Protein AF-A0A245ZDC3-F1 (afdb_monomer)

Foldseek 3Di:
DDDDDDQQPDPDFAFDPAQKKKKAWQFDFAKWKWWPDPPTDIDGDDHPDIDMAGGDVRADPTHITMHTHHCPPVPGDIDMDMDGDDDDD

pLDDT: mean 84.68, std 13.58, range [37.25, 97.25]

Radius of gyration: 13.19 Å; Cα contacts (8 Å, |Δi|>4): 175; chains: 1; bounding box: 27×37×34 Å

Solvent-accessible surface area (backbone atoms only — not comparable to full-atom values): 5439 Å² total; per-residue (Å²): 135,85,79,78,76,60,87,43,71,38,90,55,70,41,62,52,98,43,59,40,38,38,40,34,21,74,38,55,87,33,49,30,36,28,48,74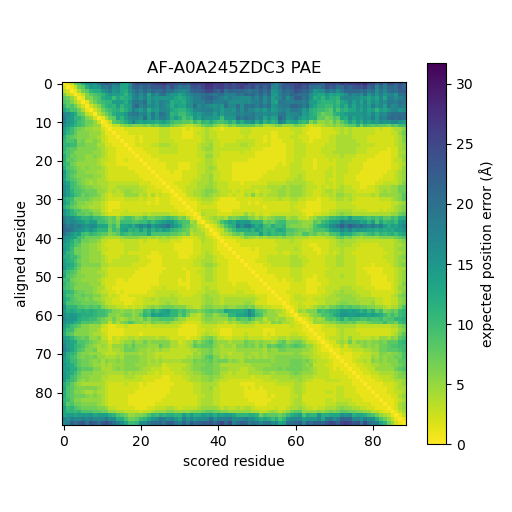,52,88,81,60,59,80,44,74,52,54,69,70,45,80,48,75,42,54,12,56,83,52,56,63,100,70,38,58,25,40,32,38,68,65,39,77,92,69,83,64,65,71,44,71,51,77,48,67,75,81,84,79,133

InterPro domains:
  IPR014955 Protein of unknown function DUF1826 [PF08856] (8-84)

Organism: NCBI:txid370959

Nearest PDB structures (foldseek):
  1zzb-assembly1_A-2  TM=6.073E-01  e=2.918E-02  Streptomyces wedmorensis
  1zz9-assembly2_C  TM=5.929E-01  e=4.052E-02  Streptomyces wedmorensis
  6bvp-assembly1_A  TM=6.156E-01  e=2.334E-01  Cupriavidus metallidurans
  3p6b-assembly1_B-2  TM=3.906E-01  e=1.584E+00  Acetivibrio thermocellus
  5jm0-assembly1_A  TM=3.784E-01  e=4.017E+00  Saccharomyces cerevisiae S288C

Secondary structure (DSSP, 8-state):
---PPPTTT--S-B--SSSEEEEEEEESSPEEEEESSSSPPPEEPPTT--EEEE-GGG--SS-EEEEEPP-TTS----EEEEEPPP---

Mean predicted aligned error: 5.9 Å

Sequence (89 aa):
MQQRQPLDACRRFHADYVTYRMLTTYHGAAIQWVRSEAPPAIEQMRAGEVAIFKERPMLDEAPILHGSRPIAGTGETRLLSVIDPVIAD

Structure (mmCIF, N/CA/C/O backbone):
data_AF-A0A245ZDC3-F1
#
_entry.id   AF-A0A245ZDC3-F1
#
loop_
_atom_site.group_PDB
_atom_site.id
_atom_site.type_symbol
_atom_site.label_atom_id
_atom_site.label_alt_id
_atom_site.label_comp_id
_atom_site.label_asym_id
_atom_site.label_entity_id
_atom_site.label_seq_id
_atom_site.pdbx_PDB_ins_code
_atom_site.Cartn_x
_atom_site.Cartn_y
_atom_site.Cartn_z
_atom_site.occupancy
_atom_site.B_iso_or_equiv
_atom_site.auth_seq_id
_atom_site.auth_comp_id
_atom_site.auth_asym_id
_atom_site.auth_atom_id
_atom_site.pdbx_PDB_model_num
ATOM 1 N N . MET A 1 1 ? 12.400 -18.667 2.771 1.00 37.25 1 MET A N 1
ATOM 2 C CA . MET A 1 1 ? 11.165 -18.262 3.478 1.00 37.25 1 MET A CA 1
ATOM 3 C C . MET A 1 1 ? 10.995 -16.759 3.326 1.00 37.25 1 MET A C 1
ATOM 5 O O . MET A 1 1 ? 11.774 -16.017 3.907 1.00 37.25 1 MET A O 1
ATOM 9 N N . GLN A 1 2 ? 10.053 -16.303 2.497 1.00 47.16 2 GLN A N 1
ATOM 10 C CA . GLN A 1 2 ? 9.720 -14.878 2.399 1.00 47.16 2 GLN A CA 1
ATOM 11 C C . GLN A 1 2 ? 8.851 -14.505 3.601 1.00 47.16 2 GLN A C 1
ATOM 13 O O . GLN A 1 2 ? 7.755 -15.038 3.768 1.00 47.16 2 GLN A O 1
ATOM 18 N N . GLN A 1 3 ? 9.356 -13.631 4.468 1.00 46.56 3 GLN A N 1
ATOM 19 C CA . GLN A 1 3 ? 8.549 -13.076 5.548 1.00 46.56 3 GLN A CA 1
ATOM 20 C C . GLN A 1 3 ? 7.585 -12.063 4.931 1.00 46.56 3 GLN A C 1
ATOM 22 O O . GLN A 1 3 ? 8.014 -11.026 4.428 1.00 46.56 3 GLN A O 1
ATOM 27 N N . ARG A 1 4 ? 6.284 -12.375 4.941 1.00 54.59 4 ARG A N 1
ATOM 28 C CA . ARG A 1 4 ? 5.245 -11.378 4.668 1.00 54.59 4 ARG A CA 1
ATOM 29 C C . ARG A 1 4 ? 5.374 -10.293 5.727 1.00 54.59 4 ARG A C 1
ATOM 31 O O . ARG A 1 4 ? 5.250 -10.580 6.917 1.00 54.59 4 ARG A O 1
ATOM 38 N N . GLN A 1 5 ? 5.662 -9.072 5.302 1.00 56.81 5 GLN A N 1
ATOM 39 C CA . GLN A 1 5 ? 5.740 -7.961 6.229 1.00 56.81 5 GLN A CA 1
ATOM 40 C C . GLN A 1 5 ? 4.326 -7.648 6.757 1.00 56.81 5 GLN A C 1
ATOM 42 O O . GLN A 1 5 ? 3.394 -7.561 5.954 1.00 56.81 5 GLN A O 1
ATOM 47 N N . PRO A 1 6 ? 4.123 -7.521 8.081 1.00 56.88 6 PRO A N 1
ATOM 48 C CA . PRO A 1 6 ? 2.807 -7.219 8.637 1.00 56.88 6 PRO A CA 1
ATOM 49 C C . PRO A 1 6 ? 2.296 -5.849 8.169 1.00 56.88 6 PRO A C 1
ATOM 51 O O . PRO A 1 6 ? 3.047 -4.868 8.154 1.00 56.88 6 PRO A O 1
ATOM 54 N N . LEU A 1 7 ? 1.005 -5.786 7.826 1.00 57.75 7 LEU A N 1
ATOM 55 C CA . LEU A 1 7 ? 0.320 -4.610 7.261 1.00 57.75 7 LEU A CA 1
ATOM 56 C C . LEU A 1 7 ? 0.194 -3.421 8.233 1.00 57.75 7 LEU A C 1
ATOM 58 O O . LEU A 1 7 ? -0.291 -2.361 7.849 1.00 57.75 7 LEU A O 1
ATOM 62 N N . ASP A 1 8 ? 0.580 -3.588 9.494 1.00 58.22 8 ASP A N 1
ATOM 63 C CA . ASP A 1 8 ? 0.416 -2.620 10.582 1.00 58.22 8 ASP A CA 1
ATOM 64 C C . ASP A 1 8 ? 1.736 -2.249 11.283 1.00 58.22 8 ASP A C 1
ATOM 66 O O . ASP A 1 8 ? 1.756 -1.340 12.119 1.00 58.22 8 ASP A O 1
ATOM 70 N N . ALA A 1 9 ? 2.842 -2.910 10.921 1.00 53.47 9 ALA A N 1
ATOM 71 C CA . ALA A 1 9 ? 4.145 -2.762 11.574 1.00 53.47 9 ALA A CA 1
ATOM 72 C C . ALA A 1 9 ? 5.207 -2.059 10.711 1.00 53.47 9 ALA A C 1
ATOM 74 O O . ALA A 1 9 ? 6.303 -1.752 11.193 1.00 53.47 9 ALA A O 1
ATOM 75 N N . CYS A 1 10 ? 4.928 -1.803 9.430 1.00 57.97 10 CYS A N 1
ATOM 76 C CA . CYS A 1 10 ? 5.925 -1.236 8.532 1.00 57.97 10 CYS A CA 1
ATOM 77 C C . CYS A 1 10 ? 6.113 0.275 8.757 1.00 57.97 10 CYS A C 1
ATOM 79 O O . CYS A 1 10 ? 5.216 1.068 8.498 1.00 57.97 10 CYS A O 1
ATOM 81 N N . ARG A 1 11 ? 7.303 0.679 9.225 1.00 65.38 11 ARG A N 1
ATOM 82 C CA . ARG A 1 11 ? 7.688 2.093 9.430 1.00 65.38 11 ARG A CA 1
ATOM 83 C C . ARG A 1 11 ? 8.399 2.723 8.225 1.00 65.38 11 ARG A C 1
ATOM 85 O O . ARG A 1 11 ? 8.838 3.863 8.321 1.00 65.38 11 ARG A O 1
ATOM 92 N N . ARG A 1 12 ? 8.601 1.975 7.134 1.00 81.50 12 ARG A N 1
ATOM 93 C CA . ARG A 1 12 ? 9.407 2.396 5.976 1.00 81.50 12 ARG A CA 1
ATOM 94 C C . ARG A 1 12 ? 8.607 2.249 4.684 1.00 81.50 12 ARG A C 1
ATOM 96 O O . ARG A 1 12 ? 7.901 1.258 4.509 1.00 81.50 12 ARG A O 1
ATOM 103 N N . PHE A 1 13 ? 8.759 3.207 3.774 1.00 88.81 13 PHE A N 1
ATOM 104 C CA . PHE A 1 13 ? 8.290 3.053 2.399 1.00 88.81 13 PHE A CA 1
ATOM 105 C C . PHE A 1 13 ? 9.070 1.923 1.720 1.00 88.81 13 PHE A C 1
ATOM 107 O O . PHE A 1 13 ? 10.290 1.830 1.879 1.00 88.81 13 PHE A O 1
ATOM 114 N N . HIS A 1 14 ? 8.370 1.033 1.028 1.00 90.19 14 HIS A N 1
ATOM 115 C CA . HIS A 1 14 ? 8.947 -0.157 0.417 1.00 90.19 14 HIS A CA 1
ATOM 116 C C . HIS A 1 14 ? 8.201 -0.541 -0.858 1.00 90.19 14 HIS A C 1
ATOM 118 O O . HIS A 1 14 ? 7.127 -0.027 -1.144 1.00 90.19 14 HIS A O 1
ATOM 124 N N . ALA A 1 15 ? 8.817 -1.461 -1.591 1.00 91.69 15 ALA A N 1
ATOM 125 C CA . ALA A 1 15 ? 8.157 -2.312 -2.561 1.00 91.69 15 ALA A CA 1
ATOM 126 C C . ALA A 1 15 ? 8.285 -3.764 -2.078 1.00 91.69 15 ALA A C 1
ATOM 128 O O . ALA A 1 15 ? 9.297 -4.158 -1.470 1.00 91.69 15 ALA A O 1
ATOM 129 N N . ASP A 1 16 ? 7.264 -4.557 -2.337 1.00 89.56 16 ASP A N 1
ATOM 130 C CA . ASP A 1 16 ? 7.157 -5.964 -1.995 1.00 89.56 16 ASP A CA 1
ATOM 131 C C . ASP A 1 16 ? 7.788 -6.859 -3.073 1.00 89.56 16 ASP A C 1
ATOM 133 O O . ASP A 1 16 ? 8.087 -6.436 -4.188 1.00 89.56 16 ASP A O 1
ATOM 137 N N . TYR A 1 17 ? 8.027 -8.129 -2.739 1.00 90.38 17 TYR A N 1
ATOM 138 C CA . TYR A 1 17 ? 8.550 -9.132 -3.679 1.00 90.38 17 TYR A CA 1
ATOM 139 C C . TYR A 1 17 ? 7.421 -9.842 -4.450 1.00 90.38 17 TYR A C 1
ATOM 141 O O . TYR A 1 17 ? 7.349 -11.067 -4.480 1.00 90.38 17 TYR A O 1
ATOM 149 N N . VAL A 1 18 ? 6.533 -9.062 -5.057 1.00 90.88 18 VAL A N 1
ATOM 150 C CA . VAL A 1 18 ? 5.499 -9.500 -6.017 1.00 90.88 18 VAL A CA 1
ATOM 151 C C . VAL A 1 18 ? 5.633 -8.641 -7.275 1.00 90.88 18 VAL A C 1
ATOM 153 O O . VAL A 1 18 ? 6.398 -7.694 -7.234 1.00 90.88 18 VAL A O 1
ATOM 156 N N . THR A 1 19 ? 4.987 -8.939 -8.405 1.00 93.81 19 THR A N 1
ATOM 157 C CA . THR A 1 19 ? 5.147 -8.111 -9.628 1.00 93.81 19 THR A CA 1
ATOM 158 C C . THR A 1 19 ? 4.359 -6.804 -9.559 1.00 93.81 19 THR A C 1
ATOM 160 O O . THR A 1 19 ? 4.890 -5.734 -9.856 1.00 93.81 19 THR A O 1
ATOM 163 N N . TYR A 1 20 ? 3.109 -6.896 -9.116 1.00 94.19 20 TYR A N 1
ATOM 164 C CA . TYR A 1 20 ? 2.213 -5.774 -8.869 1.00 94.19 20 TYR A CA 1
ATOM 165 C C . TYR A 1 20 ? 1.427 -6.028 -7.589 1.00 94.19 20 TYR A C 1
ATOM 167 O O . TYR A 1 20 ? 1.268 -7.178 -7.182 1.00 94.19 20 TYR A O 1
ATOM 175 N N . ARG A 1 21 ? 0.879 -4.974 -6.992 1.00 95.00 21 ARG A N 1
ATOM 176 C CA . ARG A 1 21 ? -0.037 -5.095 -5.856 1.00 95.00 21 ARG A CA 1
ATOM 177 C C . ARG A 1 21 ? -1.124 -4.046 -5.939 1.00 95.00 21 ARG A C 1
ATOM 179 O O . ARG A 1 21 ? -0.837 -2.860 -6.090 1.00 95.00 21 ARG 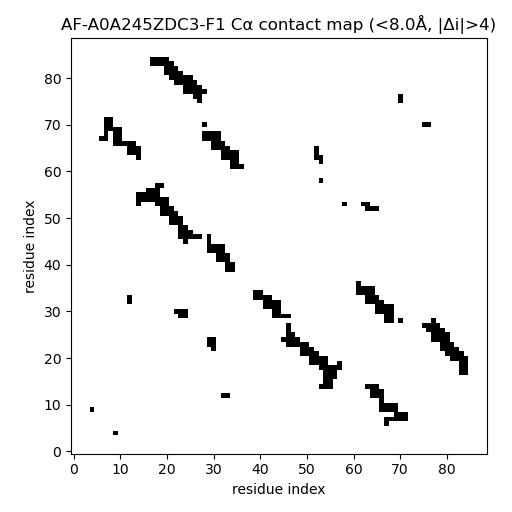A O 1
ATOM 186 N N . MET A 1 22 ? -2.372 -4.482 -5.808 1.00 96.62 22 MET A N 1
ATOM 187 C CA . MET A 1 22 ? -3.501 -3.580 -5.628 1.00 96.62 22 MET A CA 1
ATOM 188 C C . MET A 1 22 ? -3.757 -3.365 -4.136 1.00 96.62 22 MET A C 1
ATOM 190 O O . MET A 1 22 ? -3.890 -4.335 -3.386 1.00 96.62 22 MET A O 1
ATOM 194 N N . LEU A 1 23 ? -3.872 -2.106 -3.717 1.00 95.31 23 LEU A N 1
ATOM 195 C CA . LEU A 1 23 ? -4.195 -1.708 -2.349 1.00 95.31 23 LEU A CA 1
ATOM 196 C C . LEU A 1 23 ? -5.427 -0.805 -2.322 1.00 95.31 23 LEU A C 1
ATOM 198 O O . LEU A 1 23 ? -5.542 0.134 -3.111 1.00 95.31 23 LEU A O 1
ATOM 202 N N . THR A 1 24 ? -6.318 -1.045 -1.360 1.00 96.31 24 THR A N 1
ATOM 203 C CA . THR A 1 24 ? -7.387 -0.099 -1.017 1.00 96.31 24 THR A CA 1
ATOM 204 C C . THR A 1 24 ? -7.774 -0.204 0.454 1.00 96.31 24 THR A C 1
ATOM 206 O O . THR A 1 24 ? -7.982 -1.294 0.991 1.00 96.31 24 THR A O 1
ATOM 209 N N . THR A 1 25 ? -7.829 0.939 1.140 1.00 94.56 25 THR A N 1
ATOM 210 C CA . THR A 1 25 ? -8.245 1.002 2.549 1.00 94.56 25 THR A CA 1
ATOM 211 C C . THR A 1 25 ? -9.710 1.398 2.626 1.00 94.56 25 THR A C 1
ATOM 213 O O . THR A 1 25 ? -10.083 2.465 2.149 1.00 94.56 25 THR A O 1
ATOM 216 N N . TYR A 1 26 ? -10.529 0.570 3.267 1.00 95.38 26 TYR A N 1
ATOM 217 C CA . TYR A 1 26 ? -11.956 0.834 3.466 1.00 95.38 26 TYR A CA 1
ATOM 218 C C . TYR A 1 26 ? -12.262 1.444 4.837 1.00 95.38 26 TYR A C 1
ATOM 220 O O . TYR A 1 26 ? -13.243 2.164 4.986 1.00 95.38 26 TYR A O 1
ATOM 228 N N . HIS A 1 27 ? -11.422 1.178 5.839 1.00 92.94 27 HIS A N 1
ATOM 229 C CA . HIS A 1 27 ? -11.565 1.727 7.187 1.00 92.94 27 HIS A CA 1
ATOM 230 C C . HIS A 1 27 ? -10.192 1.939 7.832 1.00 92.94 27 HIS A C 1
ATOM 232 O O . HIS A 1 27 ? -9.298 1.111 7.649 1.00 92.94 27 HIS A O 1
ATOM 238 N N . GLY A 1 28 ? -10.046 3.000 8.629 1.00 89.25 28 GLY A N 1
ATOM 239 C CA . GLY A 1 28 ? -8.806 3.3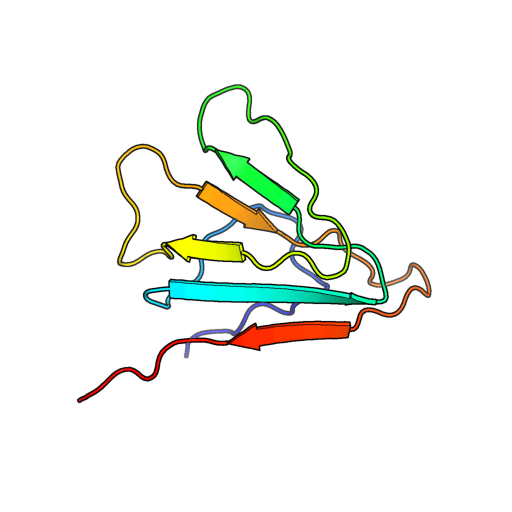48 9.329 1.00 89.25 28 GLY A CA 1
ATOM 240 C C . GLY A 1 28 ? -7.817 4.153 8.478 1.00 89.25 28 GLY A C 1
ATOM 241 O O . GLY A 1 28 ? -8.115 4.551 7.353 1.00 89.25 28 GLY A O 1
ATOM 242 N N . ALA A 1 29 ? -6.626 4.416 9.028 1.00 86.62 29 ALA A N 1
ATOM 243 C CA . ALA A 1 29 ? -5.594 5.204 8.351 1.00 86.62 29 ALA A CA 1
ATOM 244 C C . ALA A 1 29 ? -5.163 4.545 7.030 1.00 86.62 29 ALA A C 1
ATOM 246 O O . ALA A 1 29 ? -4.700 3.405 7.045 1.00 86.62 29 ALA A O 1
ATOM 247 N N . ALA A 1 30 ? -5.288 5.258 5.914 1.00 87.25 30 ALA A N 1
ATOM 248 C CA . ALA A 1 30 ? -5.023 4.729 4.580 1.00 87.25 30 ALA A CA 1
ATOM 249 C C . ALA A 1 30 ? -3.525 4.666 4.230 1.00 87.25 30 ALA A C 1
ATOM 251 O O . ALA A 1 30 ? -2.666 5.171 4.959 1.00 87.25 30 ALA A O 1
ATOM 252 N N . ILE A 1 31 ? -3.227 4.016 3.105 1.00 91.25 31 ILE A N 1
ATOM 253 C CA . ILE A 1 31 ? -1.877 3.861 2.557 1.00 91.25 31 ILE A CA 1
ATOM 254 C C . ILE A 1 31 ? -1.275 5.223 2.191 1.00 91.25 31 ILE A C 1
ATOM 256 O O . ILE A 1 31 ? -1.959 6.118 1.697 1.00 91.25 31 ILE A O 1
ATOM 260 N N . GLN A 1 32 ? 0.021 5.357 2.444 1.00 92.88 32 GLN A N 1
ATOM 261 C CA . GLN A 1 32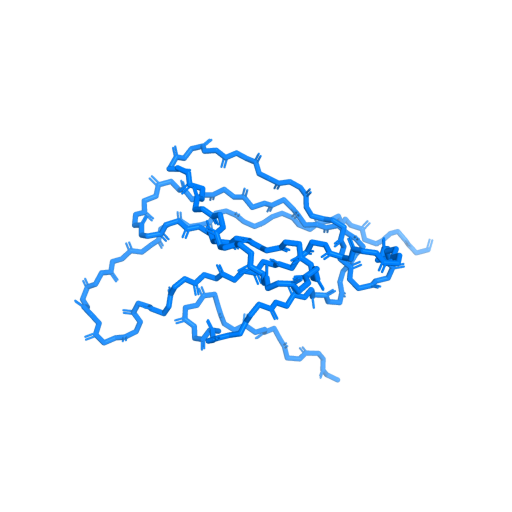 ? 0.861 6.439 1.958 1.00 92.88 32 GLN A CA 1
ATOM 26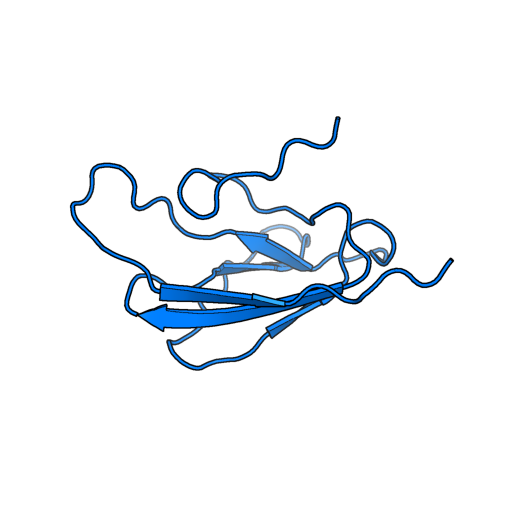2 C C . GLN A 1 32 ? 1.773 5.923 0.850 1.00 92.88 32 GLN A C 1
ATOM 264 O O . GLN A 1 32 ? 2.139 4.744 0.837 1.00 92.88 32 GLN A O 1
ATOM 269 N N . TRP A 1 33 ? 2.195 6.811 -0.039 1.00 93.12 33 TRP A N 1
ATOM 270 C CA . TRP A 1 33 ? 3.208 6.506 -1.041 1.00 93.12 33 TRP A CA 1
ATOM 271 C C . TRP A 1 33 ? 4.137 7.692 -1.284 1.00 93.12 33 TRP A C 1
ATOM 273 O O . TRP A 1 33 ? 3.823 8.830 -0.944 1.00 93.12 33 TRP A O 1
ATOM 283 N N . VAL A 1 34 ? 5.305 7.403 -1.849 1.00 92.94 34 VAL A N 1
ATOM 284 C CA . VAL A 1 34 ? 6.316 8.391 -2.237 1.00 92.94 34 VAL A CA 1
ATOM 285 C C . VAL A 1 34 ? 6.871 8.030 -3.607 1.00 92.94 34 VAL A C 1
ATOM 287 O O . VAL A 1 34 ? 7.053 6.851 -3.905 1.00 92.94 34 VAL A O 1
ATOM 290 N N . ARG A 1 35 ? 7.197 9.030 -4.428 1.00 90.94 35 ARG A N 1
ATOM 291 C CA . ARG A 1 35 ? 8.209 8.855 -5.482 1.00 90.94 35 ARG A CA 1
ATOM 292 C C . ARG A 1 35 ? 9.578 8.882 -4.813 1.00 90.94 35 ARG A C 1
ATOM 294 O O . ARG A 1 35 ? 9.802 9.731 -3.953 1.00 90.94 35 ARG A O 1
ATOM 301 N N . SER A 1 36 ? 10.497 7.995 -5.190 1.00 82.12 36 SER A N 1
ATOM 302 C CA . SER A 1 36 ? 11.847 7.947 -4.602 1.00 82.12 36 SER A CA 1
ATOM 303 C C . SER A 1 36 ? 12.764 9.117 -5.009 1.00 82.12 36 SER A C 1
ATOM 305 O O . SER A 1 36 ? 13.985 9.006 -4.917 1.00 82.12 36 SER A O 1
ATOM 307 N N . GLU A 1 37 ? 12.192 10.217 -5.490 1.00 77.12 37 GLU A N 1
ATOM 308 C CA . GLU A 1 37 ? 12.882 11.468 -5.783 1.00 77.12 37 GLU A CA 1
ATOM 309 C C . GLU A 1 37 ? 13.176 12.216 -4.473 1.00 77.12 37 GLU A C 1
ATOM 311 O O . GLU A 1 37 ? 12.452 12.077 -3.485 1.00 77.12 37 GLU A O 1
ATOM 316 N N . ALA A 1 38 ? 14.254 13.002 -4.438 1.00 73.56 38 ALA A N 1
AT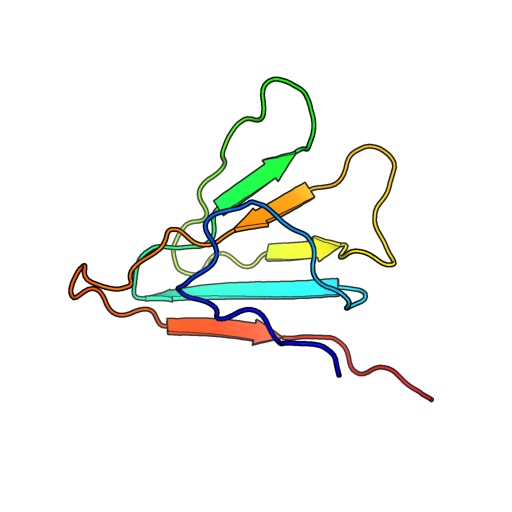OM 317 C CA . ALA A 1 38 ? 14.666 13.732 -3.240 1.00 73.56 38 ALA A CA 1
ATOM 318 C C . ALA A 1 38 ? 14.307 15.231 -3.337 1.00 73.56 38 ALA A C 1
ATOM 320 O O . ALA A 1 38 ? 14.703 15.868 -4.314 1.00 73.56 38 ALA A O 1
ATOM 321 N N . PRO A 1 39 ? 13.656 15.830 -2.314 1.00 73.25 39 PRO A N 1
ATOM 322 C CA . PRO A 1 39 ? 13.080 15.190 -1.127 1.00 73.25 39 PRO A CA 1
ATOM 323 C C . PRO A 1 39 ? 11.760 14.458 -1.450 1.00 73.25 39 PRO A C 1
ATOM 325 O O . PRO A 1 39 ? 10.956 14.976 -2.225 1.00 73.25 39 PRO A O 1
ATOM 328 N N . PRO A 1 40 ? 11.488 13.295 -0.830 1.00 78.19 40 PRO A N 1
ATOM 329 C CA . PRO A 1 40 ? 10.274 12.547 -1.124 1.00 78.19 40 PRO A CA 1
ATOM 330 C C . PRO A 1 40 ? 9.049 13.267 -0.554 1.00 78.19 40 PRO A C 1
ATOM 332 O O . PRO A 1 40 ? 8.949 13.492 0.655 1.00 78.19 40 PRO A O 1
ATOM 335 N N . ALA A 1 41 ? 8.097 13.601 -1.424 1.00 88.94 41 ALA A N 1
A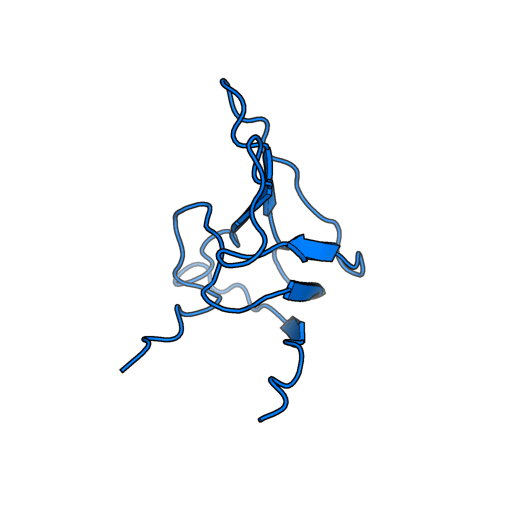TOM 336 C CA . ALA A 1 41 ? 6.777 14.064 -1.016 1.00 88.94 41 ALA A CA 1
ATOM 337 C C . ALA A 1 41 ? 5.920 12.857 -0.608 1.00 88.94 41 ALA A C 1
ATOM 339 O O . ALA A 1 41 ? 5.750 11.923 -1.394 1.00 88.94 41 ALA A O 1
ATOM 340 N N . ILE A 1 42 ? 5.413 12.870 0.629 1.00 90.62 42 ILE A N 1
ATOM 341 C CA . ILE A 1 42 ? 4.500 11.836 1.127 1.00 90.62 42 ILE A CA 1
ATOM 342 C C . ILE A 1 42 ? 3.092 12.165 0.664 1.00 90.62 42 ILE A C 1
ATOM 344 O O . ILE A 1 42 ? 2.505 13.162 1.082 1.00 90.62 42 ILE A O 1
ATOM 348 N N . GLU A 1 43 ? 2.541 11.270 -0.138 1.00 93.25 43 GLU A N 1
ATOM 349 C CA . GLU A 1 43 ? 1.174 11.335 -0.619 1.00 93.25 43 GLU A CA 1
ATOM 350 C C . GLU A 1 43 ? 0.299 10.399 0.214 1.00 93.25 43 GLU A C 1
ATOM 352 O O . GLU A 1 43 ? 0.664 9.253 0.492 1.00 93.25 43 GLU A O 1
ATOM 357 N N . GLN A 1 44 ? -0.863 10.893 0.634 1.00 92.81 44 GLN A N 1
ATOM 358 C CA . GLN A 1 44 ? -1.812 10.159 1.466 1.00 92.81 44 GLN A CA 1
ATOM 359 C C . GLN A 1 44 ? -3.029 9.779 0.630 1.00 92.81 44 GLN A C 1
ATOM 361 O O . GLN A 1 44 ? -3.764 10.654 0.174 1.00 92.81 44 GLN A O 1
ATOM 366 N N . MET A 1 45 ? -3.288 8.479 0.492 1.00 94.31 45 MET A N 1
ATOM 367 C CA . MET A 1 45 ? -4.525 8.014 -0.133 1.00 94.31 45 MET A CA 1
ATOM 368 C C . MET A 1 45 ? -5.731 8.296 0.768 1.00 94.31 45 MET A C 1
ATOM 370 O O . MET A 1 45 ? -5.621 8.297 2.001 1.00 94.31 45 MET A O 1
ATOM 374 N N . ARG A 1 46 ? -6.899 8.480 0.154 1.00 93.81 46 ARG A N 1
ATOM 375 C CA . ARG A 1 46 ? -8.204 8.536 0.827 1.00 93.81 46 ARG A CA 1
ATOM 376 C C . ARG A 1 46 ? -8.799 7.134 0.960 1.00 93.81 46 ARG A C 1
ATOM 378 O O . ARG A 1 46 ? -8.462 6.217 0.214 1.00 93.81 46 ARG A O 1
ATOM 385 N N . ALA A 1 47 ? -9.716 6.963 1.912 1.00 92.38 47 ALA A N 1
ATOM 386 C CA . ALA A 1 47 ? -10.476 5.720 2.017 1.00 92.38 47 ALA A CA 1
ATOM 387 C C . ALA A 1 47 ? -11.287 5.477 0.731 1.00 92.38 47 ALA A C 1
ATOM 389 O O . ALA A 1 47 ? -11.893 6.404 0.194 1.00 92.38 47 ALA A O 1
ATOM 390 N N . GLY A 1 48 ? -11.282 4.237 0.244 1.00 95.69 48 GLY A N 1
ATOM 391 C CA . GLY A 1 48 ? -11.927 3.836 -1.007 1.00 95.69 48 GLY A CA 1
ATOM 392 C C . GLY A 1 48 ? -11.120 4.116 -2.279 1.00 95.69 48 GLY A C 1
ATOM 393 O O . GLY A 1 48 ? -11.485 3.599 -3.332 1.00 95.69 48 GLY A O 1
ATOM 394 N N . GLU A 1 49 ? -10.013 4.864 -2.213 1.00 97.25 49 GLU A N 1
ATOM 395 C CA . GLU A 1 49 ? -9.104 4.968 -3.357 1.00 97.25 49 GLU A CA 1
ATOM 396 C C . GLU A 1 49 ? -8.416 3.625 -3.615 1.00 97.25 49 GLU A C 1
ATOM 398 O O . GLU A 1 49 ? -8.099 2.867 -2.690 1.00 97.25 49 GLU A O 1
ATOM 403 N N . VAL A 1 50 ? -8.198 3.336 -4.896 1.00 97.12 50 VAL A N 1
ATOM 404 C CA . VAL A 1 50 ? -7.542 2.119 -5.366 1.00 97.12 50 VAL A CA 1
ATOM 405 C C . VAL A 1 50 ? -6.222 2.513 -6.003 1.00 97.12 50 VAL A C 1
ATOM 407 O O . VAL A 1 50 ? -6.192 3.342 -6.910 1.00 97.12 50 VAL A O 1
ATOM 410 N N . ALA A 1 51 ? -5.138 1.902 -5.538 1.00 95.50 51 ALA A N 1
ATOM 411 C CA . ALA A 1 51 ? -3.822 2.042 -6.141 1.00 95.50 51 ALA A CA 1
ATOM 412 C C . ALA A 1 51 ? -3.316 0.680 -6.608 1.00 95.50 51 ALA A C 1
ATOM 414 O O . ALA A 1 51 ? -3.547 -0.331 -5.945 1.00 95.50 51 ALA A O 1
ATOM 415 N N . ILE A 1 52 ? -2.614 0.673 -7.739 1.00 96.12 52 ILE A N 1
ATOM 416 C CA . ILE A 1 52 ? -1.850 -0.473 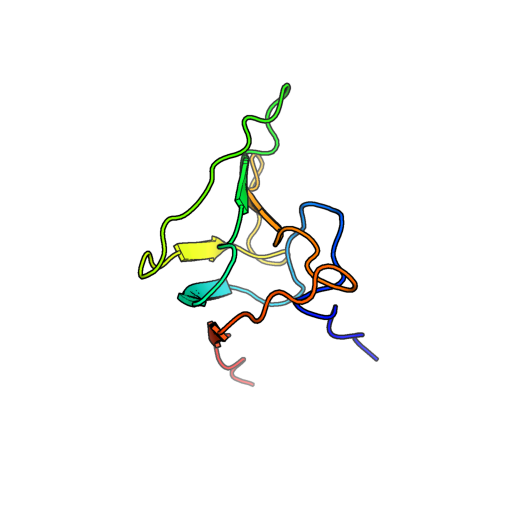-8.231 1.00 96.12 52 ILE A CA 1
ATOM 417 C C . ILE A 1 52 ? -0.394 -0.031 -8.292 1.00 96.12 52 ILE A C 1
ATOM 419 O O . ILE A 1 52 ? -0.059 0.894 -9.032 1.00 96.12 52 ILE A O 1
ATOM 423 N N . PHE A 1 53 ? 0.460 -0.680 -7.509 1.00 93.88 53 PHE A N 1
ATOM 424 C CA . PHE A 1 53 ? 1.887 -0.388 -7.462 1.00 93.88 53 PHE A CA 1
ATOM 425 C C . PHE A 1 53 ? 2.657 -1.380 -8.332 1.00 93.88 53 PHE A C 1
ATOM 427 O O . PHE A 1 53 ? 2.343 -2.573 -8.356 1.00 93.88 53 PHE A O 1
ATOM 434 N N . LYS A 1 54 ? 3.661 -0.873 -9.058 1.00 94.31 54 LYS A N 1
ATOM 435 C CA . LYS A 1 54 ? 4.760 -1.694 -9.572 1.00 94.31 54 LYS A CA 1
ATOM 436 C C . LYS A 1 54 ? 5.641 -2.044 -8.385 1.00 94.31 54 LYS A C 1
ATOM 438 O O . LYS A 1 54 ? 6.079 -1.155 -7.664 1.00 94.31 54 LYS A O 1
ATOM 443 N N . GLU A 1 55 ? 5.882 -3.326 -8.199 1.00 93.69 55 GLU A N 1
ATOM 444 C CA . GLU A 1 55 ? 6.598 -3.837 -7.037 1.00 93.69 55 GLU A CA 1
ATOM 445 C C . GLU A 1 55 ? 8.026 -4.238 -7.432 1.00 93.69 55 GLU A C 1
ATOM 447 O O . GLU A 1 55 ? 8.426 -4.010 -8.574 1.00 93.69 55 GLU A O 1
ATOM 452 N N . ARG A 1 56 ? 8.842 -4.797 -6.523 1.00 91.31 56 ARG A N 1
ATOM 453 C CA . ARG A 1 56 ? 10.304 -4.949 -6.738 1.00 91.31 56 ARG A CA 1
ATOM 454 C C . ARG A 1 56 ? 10.735 -5.495 -8.108 1.00 91.31 56 ARG A C 1
ATOM 456 O O . ARG A 1 56 ? 11.653 -4.916 -8.680 1.00 91.31 56 ARG A O 1
ATOM 463 N N . PRO A 1 57 ? 10.141 -6.578 -8.642 1.00 92.31 57 PRO A N 1
ATOM 464 C CA . PRO A 1 57 ? 10.509 -7.145 -9.939 1.00 92.31 57 PRO A CA 1
ATOM 465 C C . PRO A 1 57 ? 10.184 -6.237 -11.132 1.00 92.31 57 PRO A C 1
ATOM 467 O O . PRO A 1 57 ? 10.665 -6.500 -12.226 1.00 92.31 57 PRO A O 1
ATOM 470 N N . MET A 1 58 ? 9.348 -5.217 -10.931 1.00 93.50 58 MET A N 1
ATOM 471 C CA . MET A 1 58 ? 8.828 -4.318 -11.961 1.00 93.50 58 MET A CA 1
ATOM 472 C C . MET A 1 58 ? 9.223 -2.854 -11.716 1.00 93.50 58 MET A C 1
ATOM 474 O O . MET A 1 58 ? 8.639 -1.970 -12.338 1.00 93.50 58 MET A O 1
ATOM 478 N N . LEU A 1 59 ? 10.149 -2.567 -10.792 1.00 90.56 59 LEU A N 1
ATOM 479 C CA . LEU A 1 59 ? 10.582 -1.192 -10.526 1.00 90.56 59 LEU A CA 1
ATOM 480 C C . LEU A 1 59 ? 11.425 -0.634 -11.678 1.00 90.56 59 LEU A C 1
ATOM 482 O O . LEU A 1 59 ? 12.303 -1.316 -12.204 1.00 90.56 59 LEU A O 1
ATOM 486 N N . ASP A 1 60 ? 11.190 0.640 -11.986 1.00 83.62 60 ASP A N 1
ATOM 487 C CA . ASP A 1 60 ? 11.962 1.430 -12.950 1.00 83.62 60 ASP A CA 1
ATOM 488 C C . ASP A 1 60 ? 12.942 2.377 -12.209 1.00 83.62 60 ASP A C 1
ATOM 490 O O . ASP A 1 60 ? 13.077 2.307 -10.987 1.00 83.62 60 ASP A O 1
ATOM 494 N N . GLU A 1 61 ? 13.606 3.303 -12.917 1.00 76.88 61 GLU A N 1
ATOM 495 C CA . GLU A 1 61 ? 14.604 4.239 -12.349 1.00 76.88 61 GLU A CA 1
ATOM 496 C C . GLU A 1 61 ? 14.042 5.239 -11.307 1.00 76.88 61 GLU A C 1
ATOM 498 O O . GLU A 1 61 ? 14.809 5.810 -10.533 1.00 76.88 61 GLU A O 1
ATOM 503 N N . ALA A 1 62 ? 12.716 5.416 -11.227 1.00 78.06 62 ALA A N 1
ATOM 504 C CA . ALA A 1 62 ? 12.033 6.290 -10.262 1.00 78.06 62 ALA A CA 1
ATOM 505 C C . ALA A 1 62 ? 10.875 5.555 -9.552 1.00 78.06 62 ALA A C 1
ATOM 507 O O . ALA A 1 62 ? 9.699 5.798 -9.849 1.00 78.06 62 ALA A O 1
ATOM 508 N N . PRO A 1 63 ? 11.172 4.608 -8.644 1.00 86.12 63 PRO A N 1
ATOM 509 C CA . PRO A 1 63 ? 10.153 3.771 -8.031 1.00 86.12 63 PRO A CA 1
ATOM 510 C C . PRO A 1 63 ? 9.171 4.574 -7.172 1.00 86.12 63 PRO A C 1
ATOM 512 O O . PRO A 1 63 ? 9.545 5.459 -6.396 1.00 86.12 63 PRO A O 1
ATOM 515 N N . ILE A 1 64 ? 7.895 4.201 -7.273 1.00 91.75 64 ILE A N 1
ATOM 516 C CA . ILE A 1 64 ? 6.883 4.572 -6.288 1.00 91.75 64 ILE A CA 1
ATOM 517 C C . ILE A 1 64 ? 6.931 3.524 -5.179 1.00 91.75 64 ILE A C 1
ATOM 519 O O . ILE A 1 64 ? 6.788 2.336 -5.446 1.00 91.75 64 ILE A O 1
ATOM 523 N N . LEU A 1 65 ? 7.143 3.969 -3.945 1.00 92.25 65 LEU A N 1
ATOM 524 C CA . LEU A 1 65 ? 7.201 3.109 -2.767 1.00 92.25 65 LEU A CA 1
ATOM 525 C C . LEU A 1 65 ? 5.985 3.378 -1.885 1.00 92.25 65 LEU A C 1
ATOM 527 O O . LEU A 1 65 ? 5.648 4.539 -1.645 1.00 92.25 65 LEU A O 1
ATOM 531 N N . HIS A 1 66 ? 5.357 2.333 -1.352 1.00 92.44 66 HIS A N 1
ATOM 532 C CA . HIS A 1 66 ? 4.199 2.452 -0.465 1.00 92.44 66 HIS A CA 1
ATOM 533 C C . HIS A 1 66 ? 4.539 2.105 0.982 1.00 92.44 66 HIS A C 1
ATOM 535 O O . HIS A 1 66 ? 5.535 1.458 1.312 1.00 92.44 66 HIS A O 1
ATOM 541 N N . GLY A 1 67 ? 3.689 2.571 1.887 1.00 88.81 67 GLY A N 1
ATOM 542 C CA . GLY A 1 67 ? 3.790 2.290 3.307 1.00 88.81 67 GLY A CA 1
ATOM 543 C C . GLY A 1 67 ? 2.497 2.651 4.014 1.00 88.81 67 GLY A C 1
ATOM 544 O O . GLY A 1 67 ? 1.848 3.641 3.700 1.00 88.81 67 GLY A O 1
ATOM 545 N N . SER A 1 68 ? 2.097 1.846 4.988 1.00 79.94 68 SER A N 1
ATOM 546 C CA . SER A 1 68 ? 0.979 2.206 5.854 1.00 79.94 68 SER A CA 1
ATOM 547 C C . SER A 1 68 ? 1.511 2.897 7.105 1.00 79.94 68 SER A C 1
ATOM 549 O O . SER A 1 68 ? 2.511 2.444 7.664 1.00 79.94 68 SER A O 1
ATOM 551 N N . ARG A 1 69 ? 0.819 3.921 7.614 1.00 80.00 69 ARG A N 1
ATOM 552 C CA . ARG A 1 69 ? 1.141 4.463 8.940 1.00 80.00 69 ARG A CA 1
ATOM 553 C C . ARG A 1 69 ? 1.001 3.351 9.997 1.00 80.00 69 ARG A C 1
ATOM 5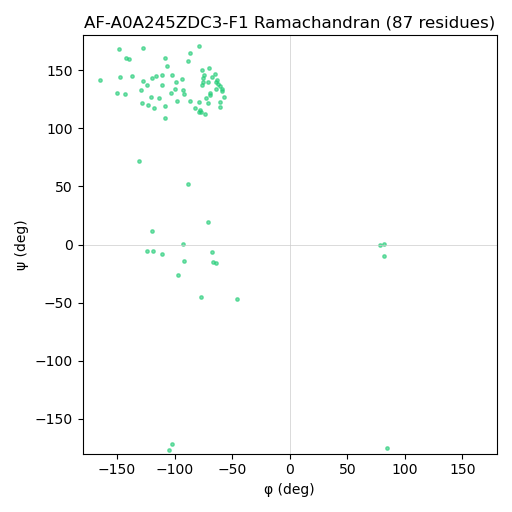55 O O . ARG A 1 69 ? -0.025 2.662 9.966 1.00 80.00 69 ARG A O 1
ATOM 562 N N . PRO A 1 70 ? 1.960 3.171 10.923 1.00 81.06 70 PRO A N 1
ATOM 563 C CA . PRO A 1 70 ? 1.807 2.221 12.020 1.00 81.06 70 PRO A CA 1
ATOM 564 C C . PRO A 1 70 ? 0.576 2.557 12.868 1.00 81.06 70 PRO A C 1
ATOM 566 O O . PRO A 1 70 ? 0.393 3.712 13.251 1.00 81.06 70 PRO A O 1
ATOM 569 N N . ILE A 1 71 ? -0.249 1.550 13.159 1.00 81.88 71 ILE A N 1
ATOM 570 C CA . ILE A 1 71 ? -1.435 1.674 14.034 1.00 81.88 71 ILE A CA 1
ATOM 571 C C . ILE A 1 71 ? -1.345 0.780 15.278 1.00 81.88 71 ILE A C 1
ATOM 573 O O . ILE A 1 71 ? -2.177 0.856 16.178 1.00 81.88 71 ILE A O 1
ATOM 577 N N . ALA A 1 72 ? -0.314 -0.064 15.363 1.00 82.44 72 ALA A N 1
ATOM 578 C CA . ALA A 1 72 ? -0.062 -0.865 16.550 1.00 82.44 72 ALA A CA 1
ATOM 579 C C . ALA A 1 72 ? 0.091 0.040 17.788 1.00 82.44 72 ALA A C 1
ATOM 581 O O . ALA A 1 72 ? 0.893 0.975 17.795 1.00 82.44 72 ALA A O 1
ATOM 582 N N . GLY A 1 73 ? -0.688 -0.247 18.833 1.00 84.88 73 GLY A N 1
ATOM 583 C CA . GLY A 1 73 ? -0.681 0.510 20.088 1.00 84.88 73 GLY A CA 1
ATOM 584 C C . GLY A 1 73 ? -1.501 1.806 20.087 1.00 84.88 73 GLY A C 1
ATOM 585 O O . GLY A 1 73 ? -1.541 2.465 21.120 1.00 84.88 73 GLY A O 1
ATOM 586 N N . THR A 1 74 ? -2.173 2.175 18.988 1.00 85.69 74 THR A N 1
ATOM 587 C CA . THR A 1 74 ? -3.027 3.382 18.947 1.00 85.69 74 THR A CA 1
ATOM 588 C C . THR A 1 74 ? -4.493 3.109 19.298 1.00 85.69 74 THR A C 1
ATOM 590 O O . THR A 1 74 ? -5.242 4.048 19.546 1.00 85.69 74 THR A O 1
ATOM 593 N N . GLY A 1 75 ? -4.918 1.840 19.308 1.00 89.19 75 GLY A N 1
ATOM 594 C CA . GLY A 1 75 ? -6.328 1.453 19.447 1.00 89.19 75 GLY A CA 1
ATOM 595 C C . GLY A 1 75 ? -7.150 1.608 18.159 1.00 89.19 75 GLY A C 1
ATOM 596 O O . GLY A 1 75 ? -8.336 1.289 18.153 1.00 89.19 75 GLY A O 1
ATOM 597 N N . GLU A 1 76 ? -6.536 2.065 17.063 1.00 89.12 76 GLU A N 1
ATOM 598 C CA . GLU A 1 76 ? -7.181 2.143 15.751 1.00 89.12 76 GLU A CA 1
ATOM 599 C C . GLU A 1 76 ? -7.321 0.752 15.109 1.00 89.12 76 GLU A C 1
ATOM 601 O O . GLU A 1 76 ? -6.442 -0.102 15.229 1.00 89.12 76 GLU A O 1
ATOM 606 N N . THR A 1 77 ? -8.403 0.546 14.354 1.00 90.00 77 THR A N 1
ATOM 607 C CA . THR A 1 77 ? -8.599 -0.636 13.502 1.00 90.00 77 THR A CA 1
ATOM 608 C C . THR A 1 77 ? -8.537 -0.254 12.027 1.00 90.00 77 THR A C 1
ATOM 610 O O . THR A 1 77 ? -8.976 0.828 11.623 1.00 90.00 77 THR A O 1
ATOM 613 N N . ARG A 1 78 ? -8.008 -1.155 11.190 1.00 89.94 78 ARG A N 1
ATOM 614 C CA . ARG A 1 78 ? -7.885 -0.945 9.743 1.00 89.94 78 ARG A CA 1
ATOM 615 C C . ARG A 1 78 ? -8.459 -2.118 8.965 1.00 89.94 78 ARG A C 1
ATOM 617 O O . ARG A 1 78 ? -8.109 -3.264 9.228 1.00 89.94 78 ARG A O 1
ATOM 624 N N . LEU A 1 79 ? -9.274 -1.802 7.961 1.00 92.94 79 LEU A N 1
ATOM 625 C CA . LEU A 1 79 ? -9.674 -2.739 6.917 1.00 92.94 79 LEU A CA 1
ATOM 626 C C . LEU A 1 79 ? -8.968 -2.346 5.619 1.00 92.94 79 LEU A C 1
ATOM 628 O O . LEU A 1 79 ? -9.293 -1.324 5.012 1.00 92.94 79 LEU A O 1
ATOM 632 N N . LEU A 1 80 ? -7.996 -3.160 5.217 1.00 92.25 80 LEU A N 1
ATOM 633 C CA . LEU A 1 80 ? -7.190 -2.993 4.011 1.00 92.25 80 LEU A CA 1
ATOM 634 C C . LEU A 1 80 ? -7.378 -4.224 3.124 1.00 92.25 80 LEU A C 1
ATOM 636 O O . LEU A 1 80 ? -7.183 -5.346 3.587 1.00 92.25 80 LEU A O 1
ATOM 640 N N . SER A 1 81 ? -7.731 -4.006 1.861 1.00 95.00 81 SER A N 1
ATOM 641 C CA . SER A 1 81 ? -7.696 -5.044 0.836 1.00 95.00 81 SER A CA 1
ATOM 642 C C . SER A 1 81 ? -6.356 -5.001 0.113 1.00 95.00 81 SER A C 1
ATOM 644 O O . SER A 1 81 ? -5.878 -3.927 -0.265 1.00 95.00 81 SER A O 1
ATOM 646 N N . VAL A 1 82 ? -5.766 -6.183 -0.047 1.00 94.62 82 VAL A N 1
ATOM 647 C CA . VAL A 1 82 ? -4.513 -6.418 -0.761 1.00 94.62 82 VAL A CA 1
ATOM 648 C C . VAL A 1 82 ? -4.767 -7.527 -1.769 1.00 94.62 82 VAL A C 1
ATOM 650 O O . VAL A 1 82 ? -5.169 -8.624 -1.376 1.00 94.62 82 VAL A O 1
ATOM 653 N N . ILE A 1 83 ? -4.547 -7.248 -3.052 1.00 95.50 83 ILE A N 1
ATOM 654 C CA . ILE A 1 83 ? -4.654 -8.247 -4.119 1.00 95.50 83 ILE A CA 1
ATOM 655 C C . ILE A 1 83 ? -3.325 -8.304 -4.861 1.00 95.50 83 ILE A C 1
ATOM 657 O O . ILE A 1 83 ? -2.885 -7.308 -5.437 1.00 95.50 83 ILE A O 1
ATOM 661 N N . ASP A 1 84 ? -2.724 -9.489 -4.851 1.00 94.75 84 ASP A N 1
ATOM 662 C CA . ASP A 1 84 ? -1.520 -9.806 -5.611 1.00 94.75 84 ASP A CA 1
ATOM 663 C C . ASP A 1 84 ? -1.908 -10.612 -6.861 1.00 94.75 84 ASP A C 1
ATOM 665 O O . ASP A 1 84 ? -2.853 -11.409 -6.809 1.00 94.75 84 ASP A O 1
ATOM 669 N N . PRO A 1 85 ? -1.199 -10.439 -7.987 1.00 92.19 85 PRO A N 1
ATOM 670 C CA . PRO A 1 85 ? -1.383 -11.280 -9.154 1.00 92.19 85 PRO A CA 1
ATOM 671 C C . PRO A 1 85 ? -0.973 -12.719 -8.836 1.00 92.19 85 PRO A C 1
ATOM 673 O O . PRO A 1 85 ? -0.032 -12.976 -8.081 1.00 92.19 85 PRO A O 1
ATOM 676 N N . VAL A 1 86 ? -1.664 -13.666 -9.464 1.00 90.69 86 VAL A N 1
ATOM 677 C CA . VAL A 1 86 ? -1.232 -15.063 -9.475 1.00 90.69 86 VAL A CA 1
ATOM 678 C C . VAL A 1 86 ? 0.029 -15.150 -10.330 1.00 90.69 86 VAL A C 1
ATOM 680 O O . VAL A 1 86 ? 0.049 -14.659 -11.459 1.00 90.69 86 VAL A O 1
ATOM 683 N N . ILE A 1 87 ? 1.081 -15.761 -9.795 1.00 80.25 87 ILE A N 1
ATOM 684 C CA . ILE A 1 87 ? 2.245 -16.131 -10.598 1.00 80.25 87 ILE A CA 1
ATOM 685 C C . ILE A 1 87 ? 1.844 -17.408 -11.340 1.00 80.25 87 ILE A C 1
ATOM 687 O O . ILE A 1 87 ? 1.540 -18.408 -10.694 1.00 80.25 87 ILE A O 1
ATOM 691 N N . ALA A 1 88 ? 1.749 -17.340 -12.668 1.00 68.06 88 ALA A N 1
ATOM 692 C CA . ALA A 1 88 ? 1.598 -18.534 -13.492 1.00 68.06 88 ALA A CA 1
ATOM 693 C C . ALA A 1 88 ? 2.952 -19.252 -13.582 1.00 68.06 88 ALA A C 1
ATOM 695 O O . ALA A 1 88 ? 3.982 -18.578 -13.674 1.00 68.06 88 ALA A O 1
ATOM 696 N N . ASP A 1 89 ? 2.917 -20.584 -13.516 1.00 61.06 89 ASP A N 1
ATOM 697 C CA . ASP A 1 89 ? 4.088 -21.459 -13.661 1.00 61.06 89 ASP A CA 1
ATOM 698 C C . ASP A 1 89 ? 4.730 -21.360 -15.057 1.00 61.06 89 ASP A C 1
ATOM 700 O O . ASP A 1 89 ? 3.983 -21.179 -16.052 1.00 61.06 89 ASP A O 1
#